Protein AF-A0A8T5JYD8-F1 (afdb_monomer_lite)

Radius of gyration: 28.3 Å; chains: 1; bounding box: 37×41×99 Å

Structure (mmCIF, N/CA/C/O backbone):
data_AF-A0A8T5JYD8-F1
#
_entry.id   AF-A0A8T5JYD8-F1
#
loop_
_atom_site.group_PDB
_atom_site.id
_atom_site.type_symbol
_atom_site.label_atom_id
_atom_site.label_alt_id
_atom_site.label_comp_id
_atom_site.label_asym_id
_atom_site.label_entity_id
_atom_site.label_seq_id
_atom_site.pdbx_PDB_ins_code
_atom_site.Cartn_x
_atom_site.Cartn_y
_atom_site.Cartn_z
_atom_site.occupancy
_atom_site.B_iso_or_equiv
_atom_site.auth_seq_id
_atom_site.auth_comp_id
_atom_site.auth_asym_id
_atom_site.auth_atom_id
_atom_site.pdbx_PDB_model_num
ATOM 1 N N . MET A 1 1 ? 17.132 28.259 79.955 1.00 51.75 1 MET A N 1
ATOM 2 C CA . MET A 1 1 ? 15.819 28.297 79.265 1.00 51.75 1 MET A CA 1
ATOM 3 C C . MET A 1 1 ? 15.809 27.261 78.141 1.00 51.75 1 MET A C 1
ATOM 5 O O . MET A 1 1 ? 16.644 27.388 77.251 1.00 51.75 1 MET A O 1
ATOM 9 N N . PRO A 1 2 ? 14.952 26.225 78.149 1.00 48.88 2 PRO A N 1
ATOM 10 C CA . PRO A 1 2 ? 14.951 25.241 77.072 1.00 48.88 2 PRO A CA 1
ATOM 11 C C . PRO A 1 2 ? 14.063 25.715 75.908 1.00 48.88 2 PRO A C 1
ATOM 13 O O . PRO A 1 2 ? 12.891 26.042 76.087 1.00 48.88 2 PRO A O 1
ATOM 16 N N . ARG A 1 3 ? 14.635 25.765 74.698 1.00 57.94 3 ARG A N 1
ATOM 17 C CA . ARG A 1 3 ? 13.924 26.097 73.451 1.00 57.94 3 ARG A CA 1
ATOM 18 C C . ARG A 1 3 ? 12.913 24.992 73.109 1.00 57.94 3 ARG A C 1
ATOM 20 O O . ARG A 1 3 ? 13.302 23.844 72.896 1.00 57.94 3 ARG A O 1
ATOM 27 N N . ARG A 1 4 ? 11.623 25.343 73.006 1.00 55.97 4 ARG A N 1
ATOM 28 C CA . ARG A 1 4 ? 10.565 24.463 72.472 1.00 55.97 4 ARG A CA 1
ATOM 29 C C . ARG A 1 4 ? 10.874 24.132 71.008 1.00 55.97 4 ARG A C 1
ATOM 31 O O . ARG A 1 4 ? 10.774 24.998 70.146 1.00 55.97 4 ARG A O 1
ATOM 38 N N . LYS A 1 5 ? 11.232 22.878 70.722 1.00 60.00 5 LYS A N 1
ATOM 39 C CA . LYS A 1 5 ? 11.348 22.373 69.346 1.00 60.00 5 LYS A CA 1
ATOM 40 C C . LYS A 1 5 ? 9.939 22.216 68.763 1.00 60.00 5 LYS A C 1
ATOM 42 O O . LYS A 1 5 ? 9.152 21.413 69.263 1.00 60.00 5 LYS A O 1
ATOM 47 N N . SER A 1 6 ? 9.605 22.998 67.739 1.00 63.12 6 SER A N 1
ATOM 48 C CA . SER A 1 6 ? 8.346 22.862 67.005 1.00 63.12 6 SER A CA 1
ATOM 49 C C . SER A 1 6 ? 8.358 21.555 66.205 1.00 63.12 6 SER A C 1
ATOM 51 O O . SER A 1 6 ? 9.290 21.265 65.457 1.00 63.12 6 SER A O 1
ATOM 53 N N . LYS A 1 7 ? 7.327 20.723 66.389 1.00 62.50 7 LYS A N 1
ATOM 54 C CA . LYS A 1 7 ? 7.149 19.493 65.610 1.00 62.50 7 LYS A CA 1
ATOM 55 C C . LYS A 1 7 ? 6.683 19.882 64.206 1.00 62.50 7 LYS A C 1
ATOM 57 O O . LYS A 1 7 ? 5.518 20.231 64.024 1.00 62.50 7 LYS A O 1
ATOM 62 N N . LEU A 1 8 ? 7.585 19.843 63.227 1.00 65.94 8 LEU A N 1
ATOM 63 C CA . LEU A 1 8 ? 7.228 19.960 61.814 1.00 65.94 8 LEU A CA 1
ATOM 64 C C . LEU A 1 8 ? 6.329 18.773 61.439 1.00 65.94 8 LEU A C 1
ATOM 66 O O . LEU A 1 8 ? 6.745 17.620 61.527 1.00 65.94 8 LEU A O 1
ATOM 70 N N . LYS A 1 9 ? 5.079 19.054 61.058 1.00 61.88 9 LYS A N 1
ATOM 71 C CA . LYS A 1 9 ? 4.162 18.055 60.501 1.00 61.88 9 LYS A CA 1
ATOM 72 C C . LYS A 1 9 ? 4.394 17.989 58.996 1.00 61.88 9 LYS A C 1
ATOM 74 O O . LYS A 1 9 ? 4.091 18.940 58.281 1.00 61.88 9 LYS A O 1
ATOM 79 N N . THR A 1 10 ? 4.930 16.878 58.513 1.00 65.62 10 THR A N 1
ATOM 80 C CA . THR A 1 10 ? 5.033 16.594 57.081 1.00 65.62 10 THR A CA 1
ATOM 81 C C . THR A 1 10 ? 3.656 16.213 56.539 1.00 65.62 10 THR A C 1
ATOM 83 O O . THR A 1 10 ? 3.095 15.176 56.886 1.00 65.62 10 THR A O 1
ATOM 86 N N . VAL A 1 11 ? 3.089 17.067 55.686 1.00 66.19 11 VAL A N 1
ATOM 87 C CA . VAL A 1 11 ? 1.851 16.773 54.954 1.00 66.19 11 VAL A CA 1
ATOM 88 C C . VAL A 1 11 ? 2.222 15.965 53.713 1.00 66.19 11 VAL A C 1
ATOM 90 O O . VAL A 1 11 ? 2.839 16.481 52.783 1.00 66.19 11 VAL A O 1
ATOM 93 N N . GLN A 1 12 ? 1.868 14.680 53.693 1.00 66.19 12 GLN A N 1
ATOM 94 C CA . GLN A 1 12 ? 2.026 13.842 52.505 1.00 66.19 12 GLN A CA 1
ATOM 95 C C . GLN A 1 12 ? 0.931 14.189 51.489 1.00 66.19 12 GLN A C 1
ATOM 97 O O . GLN A 1 12 ? -0.187 13.679 51.557 1.00 66.19 12 GLN A O 1
ATOM 102 N N . ILE A 1 13 ? 1.245 15.068 50.537 1.00 66.69 13 ILE A N 1
ATOM 103 C CA . ILE A 1 13 ? 0.357 15.365 49.409 1.00 66.69 13 ILE A CA 1
ATOM 104 C C . ILE A 1 13 ? 0.387 14.154 48.467 1.00 66.69 13 ILE A C 1
ATOM 106 O O . ILE A 1 13 ? 1.322 13.978 47.683 1.00 66.69 13 ILE A O 1
ATOM 110 N N . LYS A 1 14 ? -0.632 13.291 48.543 1.00 65.62 14 LYS A N 1
ATOM 111 C CA . LYS A 1 14 ? -0.828 12.210 47.569 1.00 65.62 14 LYS A CA 1
ATOM 112 C C . LYS A 1 14 ? -1.158 12.834 46.211 1.00 65.62 14 LYS A C 1
ATOM 114 O O . LYS A 1 14 ? -2.283 13.268 45.985 1.00 65.62 14 LYS A O 1
ATOM 119 N N . LYS A 1 15 ? -0.182 12.881 45.299 1.00 62.81 15 LYS A N 1
ATOM 120 C CA . LYS A 1 15 ? -0.420 13.233 43.892 1.00 62.81 15 LYS A CA 1
ATOM 121 C C . LYS A 1 15 ? -1.375 12.201 43.285 1.00 62.81 15 LYS A C 1
ATOM 123 O O . LYS A 1 15 ? -0.993 11.051 43.071 1.00 62.81 15 LYS A O 1
ATOM 128 N N . ILE A 1 16 ? -2.615 12.607 43.021 1.00 63.84 16 ILE A N 1
ATOM 129 C CA . ILE A 1 16 ? -3.598 11.793 42.302 1.00 63.84 16 ILE A CA 1
ATOM 130 C C . ILE A 1 16 ? -3.128 11.727 40.848 1.00 63.84 16 ILE A C 1
ATOM 132 O O . ILE A 1 16 ? -3.330 12.654 40.069 1.00 63.84 16 ILE A O 1
ATOM 136 N N . THR A 1 17 ? -2.438 10.650 40.483 1.00 65.56 17 THR A N 1
ATOM 137 C CA . THR A 1 17 ? -2.136 10.375 39.078 1.00 65.56 17 THR A CA 1
ATOM 138 C C . THR A 1 17 ? -3.407 9.824 38.444 1.00 65.56 17 THR A C 1
ATOM 140 O O . THR A 1 17 ? -3.766 8.665 38.649 1.00 65.56 17 THR A O 1
ATOM 143 N N . ALA A 1 18 ? -4.130 10.669 37.708 1.00 64.50 18 ALA A N 1
ATOM 144 C CA . ALA A 1 18 ? -5.245 10.236 36.876 1.00 64.50 18 ALA A CA 1
ATOM 145 C C . ALA A 1 18 ? -4.681 9.380 35.735 1.00 64.50 18 ALA A C 1
ATOM 147 O O . ALA A 1 18 ? -4.318 9.873 34.670 1.00 64.50 18 ALA A O 1
ATOM 148 N N . ARG A 1 19 ? -4.521 8.079 35.985 1.00 61.66 19 ARG A N 1
ATOM 149 C CA . ARG A 1 19 ? -4.179 7.128 34.930 1.00 61.66 19 ARG A CA 1
ATOM 150 C C . ARG A 1 19 ? -5.394 7.017 34.019 1.00 61.66 19 ARG A C 1
ATOM 152 O O . ARG A 1 19 ? -6.497 6.762 34.503 1.00 61.66 19 ARG A O 1
ATOM 159 N N . HIS A 1 20 ? -5.203 7.193 32.716 1.00 67.12 20 HIS A N 1
ATOM 160 C CA . HIS A 1 20 ? -6.245 6.896 31.739 1.00 67.12 20 HIS A CA 1
ATOM 161 C C . HIS A 1 20 ? -6.547 5.394 31.780 1.00 67.12 20 HIS A C 1
ATOM 163 O O . HIS A 1 20 ? -5.840 4.583 31.188 1.00 67.12 20 HIS A O 1
ATOM 169 N N . ILE A 1 21 ? -7.584 5.019 32.528 1.00 67.75 21 ILE A N 1
ATOM 170 C CA . ILE A 1 21 ? -8.086 3.649 32.607 1.00 67.75 21 ILE A CA 1
ATOM 171 C C . ILE A 1 21 ? -9.235 3.529 31.617 1.00 67.75 21 ILE A C 1
ATOM 173 O O . ILE A 1 21 ? -10.320 4.080 31.818 1.00 67.75 21 ILE A O 1
ATOM 177 N N . VAL A 1 22 ? -9.000 2.789 30.538 1.00 69.62 22 VAL A N 1
ATOM 178 C CA . VAL A 1 22 ? -10.071 2.384 29.631 1.00 69.62 22 VAL A CA 1
ATOM 179 C C . VAL A 1 22 ? -10.808 1.219 30.283 1.00 69.62 22 VAL A C 1
ATOM 181 O O . VAL A 1 22 ? -10.257 0.134 30.449 1.00 69.62 22 VAL A O 1
ATOM 184 N N . LYS A 1 23 ? -12.064 1.442 30.675 1.00 76.00 23 LYS A N 1
ATOM 185 C CA . LYS A 1 23 ? -12.933 0.365 31.161 1.00 76.00 23 LYS A CA 1
ATOM 186 C C . LYS A 1 23 ? -13.348 -0.512 29.980 1.00 76.00 23 LYS A C 1
ATOM 188 O O . LYS A 1 23 ? -13.951 -0.021 29.024 1.00 76.00 23 LYS A O 1
ATOM 193 N N . ILE A 1 24 ? -13.038 -1.802 30.060 1.00 77.56 24 ILE A N 1
ATOM 194 C CA . ILE A 1 24 ? -13.420 -2.799 29.057 1.00 77.56 24 ILE A CA 1
ATOM 195 C C . ILE A 1 24 ? -14.897 -3.131 29.284 1.00 77.56 24 ILE A C 1
ATOM 197 O O . ILE A 1 24 ? -15.248 -3.862 30.206 1.00 77.56 24 ILE A O 1
ATOM 201 N N . THR A 1 25 ? -15.777 -2.543 28.477 1.00 89.50 25 THR A N 1
ATOM 202 C CA . THR A 1 25 ? -17.212 -2.856 28.471 1.00 89.50 25 THR A CA 1
ATOM 203 C C . THR A 1 25 ? -17.558 -3.686 27.242 1.00 89.50 25 THR A C 1
ATOM 205 O O . THR A 1 25 ? -16.920 -3.539 26.199 1.00 89.50 25 THR A O 1
ATOM 208 N N . LYS A 1 26 ? -18.609 -4.514 27.331 1.00 85.75 26 LYS A N 1
ATOM 209 C CA . LYS A 1 26 ? -19.085 -5.318 26.189 1.00 85.75 26 LYS A CA 1
ATOM 210 C C . LYS A 1 26 ? -19.357 -4.451 24.951 1.00 85.75 26 LYS A C 1
ATOM 212 O O . LYS A 1 26 ? -18.863 -4.754 23.869 1.00 85.75 26 LYS A O 1
ATOM 217 N N . SER A 1 27 ? -20.013 -3.306 25.145 1.00 85.06 27 SER A N 1
ATOM 218 C CA . SER A 1 27 ? -20.297 -2.337 24.080 1.00 85.06 27 SER A CA 1
ATOM 219 C C . SER A 1 27 ? -19.035 -1.797 23.401 1.00 85.06 27 SER A C 1
ATOM 221 O O . SER A 1 27 ? -18.967 -1.745 22.177 1.00 85.06 27 SER A O 1
ATOM 223 N N . ARG A 1 28 ? -17.994 -1.449 24.171 1.00 81.62 28 ARG A N 1
ATOM 224 C CA . ARG A 1 28 ? -16.720 -0.975 23.607 1.00 81.62 28 ARG A CA 1
ATOM 225 C C . ARG A 1 28 ? -16.006 -2.076 22.838 1.00 81.62 28 ARG A C 1
ATOM 227 O O . ARG A 1 28 ? -15.454 -1.803 21.779 1.00 81.62 28 ARG A O 1
ATOM 234 N N . THR A 1 29 ? -16.038 -3.311 23.338 1.00 85.69 29 THR A N 1
ATOM 235 C CA . THR A 1 29 ? -15.425 -4.439 22.626 1.00 85.69 29 THR A CA 1
ATOM 236 C C . THR A 1 29 ? -16.151 -4.764 21.326 1.00 85.69 29 THR A C 1
ATOM 238 O O . THR A 1 29 ? -15.501 -5.135 20.358 1.00 85.69 29 THR A O 1
ATOM 241 N N . GLU A 1 30 ? -17.473 -4.598 21.265 1.00 88.25 30 GLU A N 1
ATOM 242 C CA . GLU A 1 30 ? -18.245 -4.796 20.034 1.00 88.25 30 GLU A CA 1
ATOM 243 C C . GLU A 1 30 ? -17.978 -3.709 18.997 1.00 88.25 30 GLU A C 1
ATOM 245 O O . GLU A 1 30 ? -17.791 -4.034 17.827 1.00 88.25 30 GLU A O 1
ATOM 250 N N . ILE A 1 31 ? -17.909 -2.441 19.412 1.00 84.56 31 ILE A N 1
ATOM 251 C CA . ILE A 1 31 ? -17.526 -1.331 18.525 1.00 84.56 31 ILE A CA 1
ATOM 252 C C . ILE A 1 31 ? -16.128 -1.586 17.960 1.00 84.56 31 ILE A C 1
ATOM 254 O O . ILE A 1 31 ? -15.940 -1.570 16.748 1.00 84.56 31 ILE A O 1
ATOM 258 N N . PHE A 1 32 ? -15.176 -1.929 18.827 1.00 78.62 32 PHE A N 1
ATOM 259 C CA . PHE A 1 32 ? -13.805 -2.205 18.416 1.00 78.62 32 PHE A CA 1
ATOM 260 C C . PHE A 1 32 ? -13.701 -3.426 17.492 1.00 78.62 32 PHE A C 1
ATOM 262 O O . PHE A 1 32 ? -12.957 -3.405 16.519 1.00 78.62 32 PHE A O 1
ATOM 269 N N . LYS A 1 33 ? -14.484 -4.485 17.735 1.00 80.88 33 LYS A N 1
ATOM 270 C CA . LYS A 1 33 ? -14.569 -5.633 16.818 1.00 80.88 33 LYS A CA 1
ATOM 271 C C . LYS A 1 33 ? -15.121 -5.230 15.451 1.00 80.88 33 LYS A C 1
ATOM 273 O O . LYS A 1 33 ? -14.582 -5.683 14.450 1.00 80.88 33 LYS A O 1
ATOM 278 N N . LYS A 1 34 ? -16.159 -4.389 15.396 1.00 79.94 34 LYS A N 1
ATOM 279 C CA . LYS A 1 34 ? -16.716 -3.877 14.129 1.00 79.94 34 LYS A CA 1
ATOM 280 C C . LYS A 1 34 ? -15.688 -3.043 13.365 1.00 79.94 34 LYS A C 1
ATOM 282 O O . LYS A 1 34 ? -15.531 -3.243 12.166 1.00 79.94 34 LYS A O 1
ATOM 287 N N . GLU A 1 35 ? -14.955 -2.180 14.066 1.00 70.88 35 GLU A N 1
ATOM 288 C CA . GLU A 1 35 ? -13.838 -1.423 13.493 1.00 70.88 35 GLU A CA 1
ATOM 289 C C . GLU A 1 35 ? -12.747 -2.361 12.970 1.00 70.88 35 GLU A C 1
ATOM 291 O O . GLU A 1 35 ? -12.315 -2.206 11.839 1.00 70.88 35 GLU A O 1
ATOM 296 N N . ILE A 1 36 ? -12.337 -3.378 13.733 1.00 69.75 36 ILE A N 1
ATOM 297 C CA . ILE A 1 36 ? -11.334 -4.356 13.286 1.00 69.75 36 ILE A CA 1
ATOM 298 C C . ILE A 1 36 ? -11.798 -5.104 12.034 1.00 69.75 36 ILE A C 1
ATOM 300 O O . ILE A 1 36 ? -11.014 -5.244 11.100 1.00 69.75 36 ILE A O 1
ATOM 304 N N . VAL A 1 37 ? -13.050 -5.570 12.000 1.00 66.69 37 VAL A N 1
ATOM 305 C CA . VAL A 1 37 ? -13.618 -6.306 10.858 1.00 66.69 37 VAL A CA 1
ATOM 306 C C . VAL A 1 37 ? -13.612 -5.457 9.588 1.00 66.69 37 VAL A C 1
ATOM 308 O O . VAL A 1 37 ? -13.341 -5.991 8.520 1.00 66.69 37 VAL A O 1
ATOM 311 N N . GLN A 1 38 ? -13.807 -4.138 9.691 1.00 56.19 38 GLN A N 1
ATOM 312 C CA . GLN A 1 38 ? -13.670 -3.222 8.552 1.00 56.19 38 GLN A CA 1
ATOM 313 C C . GLN A 1 38 ? -12.273 -3.276 7.903 1.00 56.19 38 GLN A C 1
ATOM 315 O O . GLN A 1 38 ? -12.131 -2.961 6.724 1.00 56.19 38 GLN A O 1
ATOM 320 N N . TYR A 1 39 ? -11.245 -3.680 8.652 1.00 52.97 39 TYR A N 1
ATOM 321 C CA . TYR A 1 39 ? -9.867 -3.803 8.173 1.00 52.97 39 TYR A CA 1
ATOM 322 C C . TYR A 1 39 ? -9.431 -5.254 7.930 1.00 52.97 39 TYR A C 1
ATOM 324 O O . TYR A 1 39 ? -8.294 -5.487 7.515 1.00 52.97 39 TYR A O 1
ATOM 332 N N . LEU A 1 40 ? -10.300 -6.226 8.212 1.00 50.44 40 LEU A N 1
ATOM 333 C CA . LEU A 1 40 ? -9.996 -7.650 8.157 1.00 50.44 40 LEU A CA 1
ATOM 334 C C . LEU A 1 40 ? -10.590 -8.224 6.872 1.00 50.44 40 LEU A C 1
ATOM 336 O O . LEU A 1 40 ? -11.723 -8.691 6.845 1.00 50.44 40 LEU A O 1
ATOM 340 N N . ASP A 1 41 ? -9.812 -8.151 5.797 1.00 50.97 41 ASP A N 1
ATOM 341 C CA . ASP A 1 41 ? -10.190 -8.734 4.514 1.00 50.97 41 ASP A CA 1
ATOM 342 C C . ASP A 1 41 ? -9.555 -10.120 4.342 1.00 50.97 41 ASP A C 1
ATOM 344 O O . ASP A 1 41 ? -8.435 -10.364 4.807 1.00 50.97 41 ASP A O 1
ATOM 348 N N . SER A 1 42 ? -10.251 -11.036 3.664 1.00 50.66 42 SER A N 1
ATOM 349 C CA . SER A 1 42 ? -9.876 -12.465 3.590 1.00 50.66 42 SER A CA 1
ATOM 350 C C . SER A 1 42 ? -8.521 -12.706 2.904 1.00 50.66 42 SER A C 1
ATOM 352 O O . SER A 1 42 ? -7.924 -13.768 3.063 1.00 50.66 42 SER A O 1
ATOM 354 N N . ASN A 1 43 ? -8.032 -11.706 2.164 1.00 49.88 43 ASN A N 1
ATOM 355 C CA . ASN A 1 43 ? -6.806 -11.749 1.367 1.00 49.88 43 ASN A CA 1
ATOM 356 C C . ASN A 1 43 ? -5.629 -10.949 1.971 1.00 49.88 43 ASN A C 1
ATOM 358 O O . ASN A 1 43 ? -4.517 -11.044 1.452 1.00 49.88 43 ASN A O 1
ATOM 362 N N . GLY A 1 44 ? -5.847 -10.210 3.071 1.00 51.31 44 GLY A N 1
ATOM 363 C CA . GLY A 1 44 ? -4.847 -9.373 3.753 1.00 51.31 44 GLY A CA 1
ATOM 364 C C . GLY A 1 44 ? -4.288 -8.199 2.925 1.00 51.31 44 GLY A C 1
ATOM 365 O O . GLY A 1 44 ? -4.252 -8.207 1.703 1.00 51.31 44 GLY A O 1
ATOM 366 N N . PHE A 1 45 ? -3.734 -7.152 3.529 1.00 58.69 45 PHE A N 1
ATOM 367 C CA . PHE A 1 45 ? -4.455 -6.128 4.285 1.00 58.69 45 PHE A CA 1
ATOM 368 C C . PHE A 1 45 ? -4.259 -4.804 3.528 1.00 58.69 45 PHE A C 1
ATOM 370 O O . PHE A 1 45 ? -3.113 -4.435 3.264 1.00 58.69 45 PHE A O 1
ATOM 377 N N . LEU A 1 46 ? -5.333 -4.075 3.219 1.00 56.31 46 LEU A N 1
ATOM 378 C CA . LEU A 1 46 ? -5.268 -2.702 2.711 1.00 56.31 46 LEU A CA 1
ATOM 379 C C . LEU A 1 46 ? -6.188 -1.839 3.584 1.00 56.31 46 LEU A C 1
ATOM 381 O O . LEU A 1 46 ? -7.406 -1.931 3.473 1.00 56.31 46 LEU A O 1
ATOM 385 N N . SER A 1 47 ? -5.633 -1.025 4.483 1.00 55.91 47 SER A N 1
ATOM 386 C CA . SER A 1 47 ? -6.424 -0.074 5.272 1.00 55.91 47 SER A CA 1
ATOM 387 C C . SER A 1 47 ? -6.326 1.328 4.671 1.00 55.91 47 SER A C 1
ATOM 389 O O . SER A 1 47 ? -5.243 1.838 4.396 1.00 55.91 47 SER A O 1
ATOM 391 N N . TRP A 1 48 ? -7.472 1.962 4.421 1.00 53.31 48 TRP A N 1
ATOM 392 C CA . TRP A 1 48 ? -7.537 3.347 3.951 1.00 53.31 48 TRP A CA 1
ATOM 393 C C . TRP A 1 48 ? -7.538 4.304 5.146 1.00 53.31 48 TRP A C 1
ATOM 395 O O . TRP A 1 48 ? -8.474 4.313 5.947 1.00 53.31 48 TRP A O 1
ATOM 405 N N . SER A 1 49 ? -6.508 5.142 5.264 1.00 51.72 49 SER A N 1
ATOM 406 C CA . SER A 1 49 ? -6.482 6.250 6.219 1.00 51.72 49 SER A CA 1
ATOM 407 C C . SER A 1 49 ? -7.113 7.480 5.578 1.00 51.72 49 SER A C 1
ATOM 409 O O . SER A 1 49 ? -6.470 8.187 4.803 1.00 51.72 49 SER A O 1
ATOM 411 N N . SER A 1 50 ? -8.364 7.784 5.933 1.00 47.12 50 SER A N 1
ATOM 412 C CA . SER A 1 50 ? -9.048 8.996 5.450 1.00 47.12 50 SER A CA 1
ATOM 413 C C . SER A 1 50 ? -8.370 10.292 5.913 1.00 47.12 50 SER A C 1
ATOM 415 O O . SER A 1 50 ? -8.535 11.330 5.276 1.00 47.12 50 SER A O 1
ATOM 417 N N . LYS A 1 51 ? -7.608 10.240 7.013 1.00 55.00 51 LYS A N 1
ATOM 418 C CA . LYS A 1 51 ? -6.863 11.384 7.553 1.00 55.00 51 LYS A CA 1
ATOM 419 C C . LYS A 1 51 ? -5.647 11.724 6.693 1.00 55.00 51 LYS A C 1
ATOM 421 O O . LYS A 1 51 ? -5.361 12.894 6.473 1.00 55.00 51 LYS A O 1
ATOM 426 N N . GLU A 1 52 ? -4.948 10.703 6.206 1.00 52.62 52 GLU A N 1
ATOM 427 C CA . GLU A 1 52 ? -3.731 10.871 5.404 1.00 52.62 52 GLU A CA 1
ATOM 428 C C . GLU A 1 52 ? -3.981 10.724 3.901 1.00 52.62 52 GLU A C 1
ATOM 430 O O . GLU A 1 52 ? -3.086 11.012 3.111 1.00 52.62 52 GLU A O 1
ATOM 435 N N . LYS A 1 53 ? -5.193 10.299 3.513 1.00 57.12 53 LYS A N 1
ATOM 436 C CA . LYS A 1 53 ? -5.584 9.919 2.147 1.00 57.12 53 LYS A CA 1
ATOM 437 C C . LYS A 1 53 ? -4.626 8.883 1.545 1.00 57.12 53 LYS A C 1
ATOM 439 O O . LYS A 1 53 ? -4.193 9.014 0.403 1.00 57.12 53 LYS A O 1
ATOM 444 N N . LYS A 1 54 ? -4.263 7.871 2.341 1.00 51.31 54 LYS A N 1
ATOM 445 C CA . LYS A 1 54 ? -3.275 6.840 1.984 1.00 51.31 54 LYS A CA 1
ATOM 446 C C . LYS A 1 54 ? -3.789 5.439 2.277 1.00 51.31 54 LYS A C 1
ATOM 448 O O . LYS A 1 54 ? -4.539 5.231 3.229 1.00 51.31 54 LYS A O 1
ATOM 453 N N . TYR A 1 55 ? -3.317 4.485 1.485 1.00 62.09 55 TYR A N 1
ATOM 454 C CA . TYR A 1 55 ? -3.492 3.057 1.723 1.00 62.09 55 TYR A CA 1
ATOM 455 C C . TYR A 1 55 ? -2.301 2.521 2.528 1.00 62.09 55 TYR A C 1
ATOM 457 O O . TYR A 1 55 ? -1.150 2.779 2.184 1.00 62.09 55 TYR A O 1
ATOM 465 N N . LEU A 1 56 ? -2.576 1.792 3.605 1.00 59.22 56 LEU A N 1
ATOM 466 C CA . LEU A 1 56 ? -1.602 1.170 4.497 1.00 59.22 56 LEU A CA 1
ATOM 467 C C . LEU A 1 56 ? -1.693 -0.350 4.347 1.00 59.22 56 LEU A C 1
ATOM 469 O O . LEU A 1 56 ? -2.778 -0.927 4.420 1.00 59.22 56 LEU A O 1
ATOM 473 N N . ILE A 1 57 ? -0.549 -1.005 4.155 1.00 61.88 57 ILE A N 1
ATOM 474 C CA . ILE A 1 57 ? -0.468 -2.467 4.090 1.00 61.88 57 ILE A CA 1
ATOM 475 C C . ILE A 1 57 ? -0.135 -2.978 5.493 1.00 61.88 57 ILE A C 1
ATOM 477 O O . ILE A 1 57 ? 0.989 -2.815 5.965 1.00 61.88 57 ILE A O 1
ATOM 481 N N . LEU A 1 58 ? -1.110 -3.577 6.176 1.00 61.19 58 LEU A N 1
ATOM 482 C CA . LEU A 1 58 ? -0.949 -4.098 7.538 1.00 61.19 58 LEU A CA 1
ATOM 483 C C . LEU A 1 58 ? -0.708 -5.615 7.524 1.00 61.19 58 LEU A C 1
ATOM 485 O O . LEU A 1 58 ? -1.590 -6.375 7.883 1.00 61.19 58 LEU A O 1
ATOM 489 N N . GLY A 1 59 ? 0.470 -6.100 7.121 1.00 49.22 59 GLY A N 1
ATOM 490 C CA . GLY A 1 59 ? 0.752 -7.539 7.235 1.00 49.22 59 GLY A CA 1
ATOM 491 C C . GLY A 1 59 ? 2.063 -7.998 6.607 1.00 49.22 59 GLY A C 1
ATOM 492 O O . GLY A 1 59 ? 2.413 -7.604 5.501 1.00 49.22 59 GLY A O 1
ATOM 493 N N . THR A 1 60 ? 2.782 -8.854 7.330 1.00 45.88 60 THR A N 1
ATOM 494 C CA . THR A 1 60 ? 4.198 -9.249 7.179 1.00 45.88 60 THR A CA 1
ATOM 495 C C . THR A 1 60 ? 4.571 -10.070 5.939 1.00 45.88 60 THR A C 1
ATOM 497 O O . THR A 1 60 ? 5.708 -10.518 5.834 1.00 45.88 60 THR A O 1
ATOM 500 N N . ASN A 1 61 ? 3.682 -10.219 4.961 1.00 47.28 61 ASN A N 1
ATOM 501 C CA . ASN A 1 61 ? 4.013 -10.789 3.661 1.00 47.28 61 ASN A CA 1
ATOM 502 C C . ASN A 1 61 ? 3.403 -9.901 2.585 1.00 47.28 61 ASN A C 1
ATOM 504 O O . ASN A 1 61 ? 2.191 -9.908 2.391 1.00 47.28 61 ASN A O 1
ATOM 508 N N . SER A 1 62 ? 4.241 -9.125 1.893 1.00 50.53 62 SER A N 1
ATOM 509 C CA . SER A 1 62 ? 3.808 -8.387 0.706 1.00 50.53 62 SER A CA 1
ATOM 510 C C . SER A 1 62 ? 3.114 -9.375 -0.240 1.00 50.53 62 SER A C 1
ATOM 512 O O . SER A 1 62 ? 3.724 -10.401 -0.569 1.00 50.53 62 SER A O 1
ATOM 514 N N . PRO A 1 63 ? 1.853 -9.137 -0.634 1.00 52.44 63 PRO A N 1
ATOM 515 C CA . PRO A 1 63 ? 1.120 -10.100 -1.437 1.00 52.44 63 PRO A CA 1
ATOM 516 C C . PRO A 1 63 ? 1.867 -10.321 -2.755 1.00 52.44 63 PRO A C 1
ATOM 518 O O . PRO A 1 63 ? 2.293 -9.379 -3.421 1.00 52.44 63 PRO A O 1
ATOM 521 N N . LYS A 1 64 ? 2.090 -11.597 -3.098 1.00 53.47 64 LYS A N 1
ATOM 522 C CA . LYS A 1 64 ? 2.739 -11.993 -4.362 1.00 53.47 64 LYS A CA 1
ATOM 523 C C . LYS A 1 64 ? 1.855 -11.689 -5.580 1.00 53.47 64 LYS A C 1
ATOM 525 O O . LYS A 1 64 ? 2.362 -11.648 -6.695 1.00 53.47 64 LYS A O 1
ATOM 530 N N . LYS A 1 65 ? 0.550 -11.519 -5.350 1.00 59.25 65 LYS A N 1
ATOM 531 C CA . LYS A 1 65 ? -0.481 -11.125 -6.319 1.00 59.25 65 LYS A CA 1
ATOM 532 C C . LYS A 1 65 ? -0.881 -9.668 -6.062 1.00 59.25 65 LYS A C 1
ATOM 534 O O . LYS A 1 65 ? -0.585 -9.148 -4.985 1.00 59.25 65 LYS A O 1
ATOM 539 N N . GLY A 1 66 ? -1.496 -8.999 -7.031 1.00 64.25 66 GLY A N 1
ATOM 540 C CA . GLY A 1 66 ? -1.912 -7.617 -6.848 1.00 64.25 66 GLY A CA 1
ATOM 541 C C . GLY A 1 66 ? -3.014 -7.471 -5.800 1.00 64.25 66 GLY A C 1
ATOM 542 O O . GLY A 1 66 ? -3.821 -8.369 -5.581 1.00 64.25 66 GLY A O 1
ATOM 543 N N . LEU A 1 67 ? -2.988 -6.337 -5.101 1.00 70.81 67 LEU A N 1
ATOM 544 C CA . LEU A 1 67 ? -3.894 -5.989 -4.008 1.00 70.81 67 LEU A CA 1
ATOM 545 C C . LEU A 1 67 ? -5.308 -5.719 -4.530 1.00 70.81 67 LEU A C 1
ATOM 547 O O . LEU A 1 67 ? -6.284 -6.232 -3.999 1.00 70.81 67 LEU A O 1
ATOM 551 N N . VAL A 1 68 ? -5.406 -4.863 -5.547 1.00 74.69 68 VAL A N 1
ATOM 552 C CA . VAL A 1 68 ? -6.658 -4.348 -6.118 1.00 74.69 68 VAL A CA 1
ATOM 553 C C . VAL A 1 68 ? -6.407 -4.026 -7.587 1.00 74.69 68 VAL A C 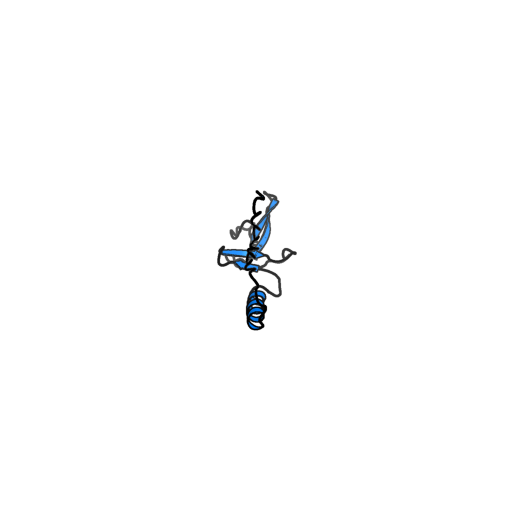1
ATOM 555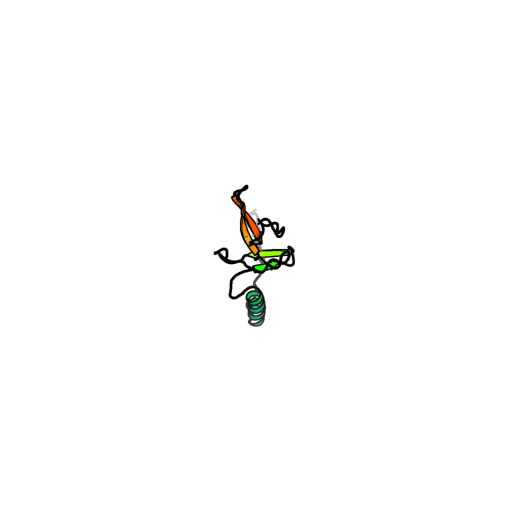 O O . VAL A 1 68 ? -5.287 -3.659 -7.940 1.00 74.69 68 VAL A O 1
ATOM 558 N N . GLN A 1 69 ? -7.424 -4.101 -8.445 1.00 80.62 69 GLN A N 1
ATOM 559 C CA . GLN A 1 69 ? -7.315 -3.582 -9.810 1.00 80.62 69 GLN A CA 1
ATOM 560 C C . GLN A 1 69 ? -6.884 -2.109 -9.814 1.00 80.62 69 GLN A C 1
ATOM 562 O O . GLN A 1 69 ? -7.315 -1.297 -8.994 1.00 80.62 69 GLN A O 1
ATOM 567 N N . CYS A 1 70 ? -6.002 -1.759 -10.743 1.00 82.62 70 CYS A N 1
ATOM 568 C CA . CYS A 1 70 ? -5.489 -0.412 -10.873 1.00 82.62 70 CYS A CA 1
ATOM 569 C C . CYS A 1 70 ? -6.626 0.546 -11.262 1.00 82.62 70 CYS A C 1
ATOM 571 O O . CYS A 1 70 ? -7.269 0.331 -12.290 1.00 82.62 70 CYS A O 1
ATOM 573 N N . PRO A 1 71 ? -6.854 1.634 -10.507 1.00 82.94 71 PRO A N 1
ATOM 574 C CA . PRO A 1 71 ? -7.931 2.572 -10.811 1.00 82.94 71 PRO A CA 1
ATOM 575 C C . PRO A 1 71 ? -7.683 3.383 -12.092 1.00 82.94 71 PRO A C 1
ATOM 577 O O . PRO A 1 71 ? -8.642 3.839 -12.707 1.00 82.94 71 PRO A O 1
ATOM 580 N N . GLU A 1 72 ? -6.422 3.555 -12.508 1.00 84.06 72 GLU A N 1
ATOM 581 C CA . GLU A 1 72 ? -6.077 4.314 -13.716 1.00 84.06 72 GLU A CA 1
ATOM 582 C C . GLU A 1 72 ? -6.263 3.490 -14.990 1.00 84.06 72 GLU A C 1
ATOM 584 O O . GLU A 1 72 ? -6.976 3.914 -15.895 1.00 84.06 72 GLU A O 1
ATOM 589 N N . CYS A 1 73 ? -5.631 2.314 -15.076 1.00 82.81 73 CYS A N 1
ATOM 590 C CA . CYS A 1 73 ? -5.671 1.516 -16.301 1.00 82.81 73 CYS A CA 1
ATOM 591 C C . CYS A 1 73 ? -6.766 0.448 -16.307 1.00 82.81 73 CYS A C 1
ATOM 593 O O . CYS A 1 73 ? -7.090 -0.037 -17.382 1.00 82.81 73 CYS A O 1
ATOM 595 N N . LYS A 1 74 ? -7.316 0.049 -15.149 1.00 82.25 74 LYS A N 1
ATOM 596 C CA . LYS A 1 74 ? -8.304 -1.043 -14.967 1.00 82.25 74 LYS A CA 1
ATOM 597 C C . LYS A 1 74 ? -7.906 -2.423 -15.521 1.00 82.25 74 LYS A C 1
ATOM 599 O O . LYS A 1 74 ? -8.645 -3.380 -15.341 1.00 82.25 74 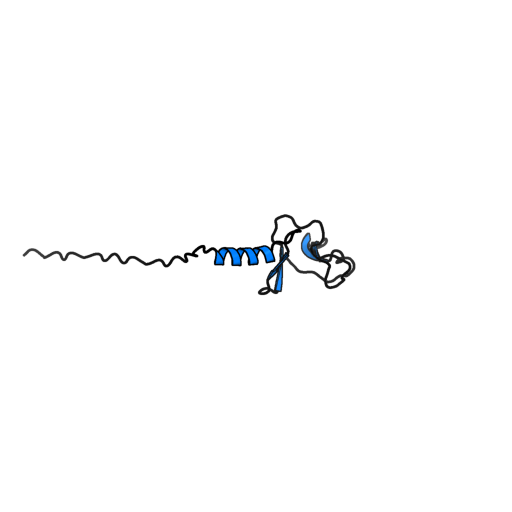LYS A O 1
ATOM 604 N N . VAL A 1 75 ? -6.746 -2.531 -16.168 1.00 85.50 75 VAL A N 1
ATOM 605 C CA . VAL A 1 75 ? -6.192 -3.768 -16.734 1.00 85.50 75 VAL A CA 1
ATOM 606 C C . VAL A 1 75 ? -5.239 -4.441 -15.746 1.00 85.50 75 VAL A C 1
ATOM 608 O O . VAL A 1 75 ? -5.265 -5.655 -15.591 1.00 85.50 75 VAL A O 1
ATOM 611 N N . GLY A 1 76 ? -4.384 -3.654 -15.085 1.00 84.38 76 GLY A N 1
ATOM 612 C CA . GLY A 1 76 ? -3.393 -4.155 -14.132 1.00 84.38 76 GLY A CA 1
ATOM 613 C C . GLY A 1 76 ? -3.887 -4.154 -12.688 1.00 84.38 76 GLY A C 1
ATOM 614 O O . GLY A 1 76 ? -5.000 -3.723 -12.395 1.00 84.38 76 GLY A O 1
ATOM 615 N N . GLU A 1 77 ? -3.027 -4.573 -11.766 1.00 85.19 77 GLU A N 1
ATOM 616 C CA . GLU A 1 77 ? -3.308 -4.605 -10.327 1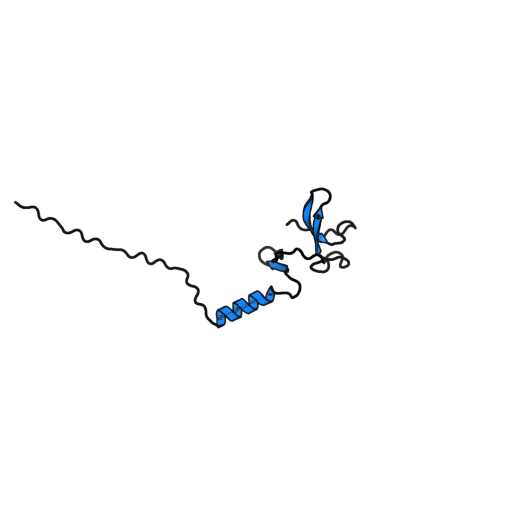.00 85.19 77 GLU A CA 1
ATOM 617 C C . GLU A 1 77 ? -2.260 -3.787 -9.556 1.00 85.19 77 GLU A C 1
ATOM 619 O O . GLU A 1 77 ? -1.089 -3.748 -9.929 1.00 85.19 77 GLU A O 1
ATOM 624 N N . LEU A 1 78 ? -2.656 -3.117 -8.475 1.00 85.19 78 LEU A N 1
ATOM 625 C CA . LEU A 1 78 ? -1.757 -2.403 -7.570 1.00 85.19 78 LEU A CA 1
ATOM 626 C C . LEU A 1 78 ? -0.939 -3.395 -6.746 1.00 85.19 78 LEU A C 1
ATOM 628 O O . LEU A 1 78 ? -1.491 -4.216 -6.023 1.00 85.19 78 LEU A O 1
ATOM 632 N N . MET A 1 79 ? 0.381 -3.291 -6.801 1.00 82.38 79 MET A N 1
ATOM 633 C CA . MET A 1 79 ? 1.298 -4.149 -6.059 1.00 82.38 79 MET A CA 1
ATOM 634 C C . MET A 1 79 ? 2.548 -3.383 -5.619 1.00 82.38 79 MET A C 1
ATOM 636 O O . MET A 1 79 ? 2.786 -2.246 -6.021 1.00 82.38 79 MET A O 1
ATOM 640 N N . VAL A 1 80 ? 3.372 -3.997 -4.771 1.00 83.44 80 VAL A N 1
ATOM 641 C CA . VAL A 1 80 ? 4.674 -3.422 -4.410 1.00 83.44 80 VAL A CA 1
ATOM 642 C C . VAL A 1 80 ? 5.692 -3.791 -5.484 1.00 83.44 80 VAL A C 1
ATOM 644 O O . VAL A 1 80 ? 6.033 -4.961 -5.655 1.00 83.44 80 VAL A O 1
ATOM 647 N N . ILE A 1 81 ? 6.207 -2.786 -6.186 1.00 82.44 8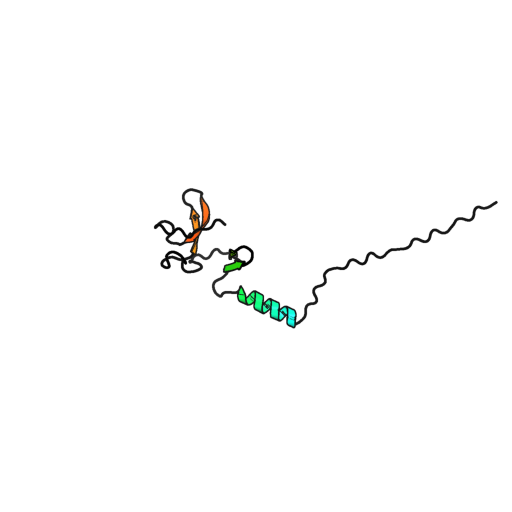1 ILE A N 1
ATOM 648 C CA . ILE A 1 81 ? 7.184 -2.935 -7.265 1.00 82.44 81 ILE A CA 1
ATOM 649 C C . ILE A 1 81 ? 8.554 -2.506 -6.757 1.00 82.44 81 ILE A C 1
ATOM 651 O O . ILE A 1 81 ? 8.702 -1.513 -6.041 1.00 82.44 81 ILE A O 1
ATOM 655 N N . ARG A 1 82 ? 9.590 -3.256 -7.138 1.00 86.50 82 ARG A N 1
ATOM 656 C CA . ARG A 1 82 ? 10.979 -2.847 -6.932 1.00 86.50 82 ARG A CA 1
ATOM 657 C C . ARG A 1 82 ? 11.490 -2.155 -8.188 1.00 86.50 82 ARG A C 1
ATOM 659 O O . ARG A 1 82 ? 11.600 -2.787 -9.234 1.00 86.50 82 ARG A O 1
ATOM 666 N N . SER A 1 83 ? 11.840 -0.876 -8.076 1.00 87.69 83 SER A N 1
ATOM 667 C CA . SER A 1 83 ? 12.408 -0.126 -9.197 1.00 87.69 8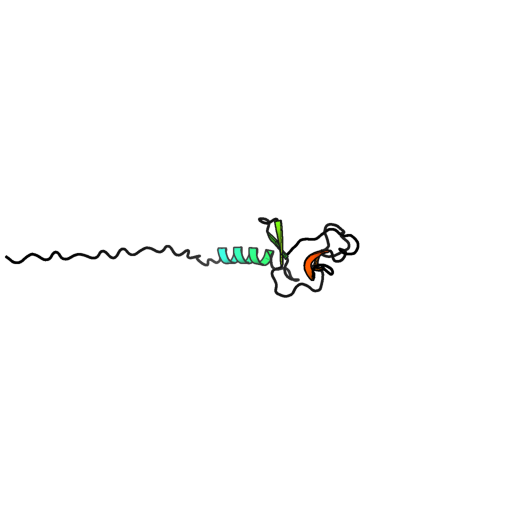3 SER A CA 1
ATOM 668 C C . SER A 1 83 ? 13.722 -0.753 -9.662 1.00 87.69 83 SER A C 1
ATOM 670 O O . SER A 1 83 ? 14.613 -1.006 -8.849 1.00 87.69 83 SER A O 1
ATOM 672 N N . ARG A 1 84 ? 13.867 -0.959 -10.976 1.00 87.94 84 ARG A N 1
ATOM 673 C CA . ARG A 1 84 ? 15.116 -1.438 -11.588 1.00 87.94 84 ARG A CA 1
ATOM 674 C C . ARG A 1 84 ? 16.240 -0.404 -11.485 1.00 87.94 84 ARG A C 1
ATOM 676 O O . ARG A 1 84 ? 17.389 -0.788 -11.304 1.00 87.94 84 ARG A O 1
ATOM 683 N N . THR A 1 85 ? 15.909 0.889 -11.547 1.00 90.62 85 THR A N 1
ATOM 684 C CA . THR A 1 85 ? 16.889 1.986 -11.521 1.00 90.62 85 THR A CA 1
ATOM 685 C C . THR A 1 85 ? 17.329 2.317 -10.100 1.00 90.62 85 THR A C 1
ATOM 687 O O . THR A 1 85 ? 18.515 2.272 -9.788 1.00 90.62 85 THR A O 1
ATOM 690 N N . THR A 1 86 ? 16.383 2.599 -9.200 1.00 91.31 86 THR A N 1
ATOM 691 C CA . THR A 1 86 ? 16.696 3.061 -7.835 1.00 91.31 86 THR A CA 1
ATOM 692 C C . THR A 1 86 ? 16.812 1.929 -6.819 1.00 91.31 86 THR A C 1
ATOM 694 O O . THR A 1 86 ? 17.208 2.171 -5.681 1.00 91.31 86 THR A O 1
ATOM 697 N N . ARG A 1 87 ? 16.437 0.694 -7.185 1.00 88.62 87 ARG A N 1
ATOM 698 C CA . ARG A 1 87 ? 16.354 -0.491 -6.304 1.00 88.62 87 ARG A CA 1
ATOM 699 C C . ARG A 1 87 ? 15.414 -0.347 -5.101 1.00 88.62 87 ARG A C 1
ATOM 701 O O . ARG A 1 87 ? 15.301 -1.306 -4.329 1.00 88.62 87 ARG A O 1
ATOM 708 N N . LYS A 1 88 ? 14.732 0.794 -4.955 1.00 90.31 88 LYS A N 1
ATOM 709 C CA . LYS A 1 88 ? 13.736 1.075 -3.915 1.00 90.31 88 LYS A CA 1
ATOM 710 C C . LYS A 1 88 ? 12.415 0.378 -4.230 1.00 90.31 88 LYS A C 1
ATOM 712 O O . LYS A 1 88 ? 12.124 0.069 -5.388 1.00 90.31 88 LYS A O 1
ATOM 717 N N . ARG A 1 89 ? 11.629 0.120 -3.188 1.00 87.50 89 ARG A N 1
ATOM 718 C CA . ARG A 1 89 ? 10.257 -0.378 -3.314 1.00 87.50 89 ARG A CA 1
ATOM 719 C C . ARG A 1 89 ? 9.298 0.804 -3.343 1.00 87.50 89 ARG A C 1
ATOM 721 O O . ARG A 1 89 ? 9.504 1.768 -2.613 1.00 87.50 89 ARG A O 1
ATOM 728 N N . PHE A 1 90 ? 8.281 0.714 -4.180 1.00 87.31 90 PHE A N 1
ATOM 729 C CA . PHE A 1 90 ? 7.179 1.665 -4.252 1.00 87.31 90 PHE A CA 1
ATOM 730 C C . PHE A 1 90 ? 5.892 0.898 -4.552 1.00 87.31 90 PHE A C 1
ATOM 732 O O . PHE A 1 90 ? 5.936 -0.232 -5.042 1.00 87.31 90 PHE A O 1
ATOM 739 N N . MET A 1 91 ? 4.747 1.482 -4.235 1.00 86.62 91 MET A N 1
ATOM 740 C CA . MET A 1 91 ? 3.454 0.911 -4.592 1.00 86.62 91 MET A CA 1
ATOM 741 C C . MET A 1 91 ? 3.107 1.361 -6.011 1.00 86.62 91 MET A C 1
ATOM 743 O O . MET A 1 91 ? 3.153 2.555 -6.288 1.00 86.62 91 MET A O 1
ATOM 747 N N . GLY A 1 92 ? 2.802 0.443 -6.922 1.00 87.75 92 GLY A N 1
ATOM 748 C CA . GLY A 1 92 ? 2.517 0.774 -8.317 1.00 87.75 92 GLY A CA 1
ATOM 749 C C . GLY A 1 92 ? 1.708 -0.298 -9.038 1.00 87.75 92 GLY A C 1
ATOM 750 O O . GLY A 1 92 ? 1.559 -1.414 -8.550 1.00 87.75 92 GLY A O 1
ATOM 751 N N . CYS A 1 93 ? 1.147 0.051 -10.192 1.00 89.44 93 CYS A N 1
ATOM 752 C CA . CYS A 1 93 ? 0.413 -0.896 -11.034 1.00 89.44 93 CYS A CA 1
ATOM 753 C C . CYS A 1 93 ? 1.349 -1.945 -11.655 1.00 89.44 93 CYS A C 1
ATOM 755 O O . CYS A 1 93 ? 2.434 -1.595 -12.111 1.00 89.44 93 CYS A O 1
ATOM 757 N N . SER A 1 94 ? 0.923 -3.203 -11.766 1.00 87.06 94 SER A N 1
ATOM 758 C CA . SER A 1 94 ? 1.657 -4.265 -12.472 1.00 87.06 94 SER A CA 1
ATOM 759 C C . SER A 1 94 ? 2.089 -3.858 -13.891 1.00 87.06 94 SER A C 1
ATOM 761 O O . SER A 1 94 ? 3.178 -4.222 -14.324 1.00 87.06 94 SER A O 1
ATOM 763 N N . ASN A 1 95 ? 1.291 -3.019 -14.559 1.00 89.31 95 ASN A N 1
ATOM 764 C CA . ASN A 1 95 ? 1.535 -2.473 -15.899 1.00 89.31 95 ASN A CA 1
ATOM 765 C C . ASN A 1 95 ? 2.309 -1.134 -15.893 1.00 89.31 95 ASN A C 1
ATOM 767 O O . ASN A 1 95 ? 2.222 -0.350 -16.839 1.00 89.31 95 ASN A O 1
ATOM 771 N N . PHE A 1 96 ? 3.013 -0.800 -14.804 1.00 87.75 96 PHE A N 1
ATOM 772 C CA . PHE A 1 96 ? 3.752 0.465 -14.669 1.00 87.75 96 PHE A CA 1
ATOM 773 C C . PHE A 1 96 ? 4.830 0.631 -15.751 1.00 87.75 96 PHE A C 1
ATOM 775 O O . PHE A 1 96 ? 5.022 1.726 -16.273 1.00 87.75 96 PHE A O 1
ATOM 782 N N . TYR A 1 97 ? 5.504 -0.458 -16.132 1.00 84.94 97 TYR A N 1
ATOM 783 C CA . TYR A 1 97 ? 6.517 -0.429 -17.194 1.00 84.94 97 TYR A CA 1
ATOM 784 C C . TYR A 1 97 ? 5.926 -0.238 -18.597 1.00 84.94 97 TYR A C 1
ATOM 786 O O . TYR A 1 97 ? 6.631 0.250 -19.474 1.00 84.94 97 TYR A O 1
ATOM 794 N N . ASP A 1 98 ? 4.640 -0.536 -18.777 1.00 87.44 98 ASP A N 1
ATOM 795 C CA . ASP A 1 98 ? 3.905 -0.386 -20.036 1.00 87.44 98 ASP A CA 1
ATOM 796 C C . ASP A 1 98 ? 3.161 0.962 -20.127 1.00 87.44 98 ASP A C 1
ATOM 798 O O . ASP A 1 98 ? 2.323 1.169 -21.003 1.00 87.44 98 ASP A O 1
ATOM 802 N N . GLY A 1 99 ? 3.457 1.903 -19.218 1.00 88.56 99 GLY A N 1
ATOM 803 C CA . GLY A 1 99 ? 2.990 3.293 -19.284 1.00 88.56 99 GLY A CA 1
ATOM 804 C C . GLY A 1 99 ? 1.915 3.688 -18.269 1.00 88.56 99 GLY A C 1
ATOM 805 O O . GLY A 1 99 ? 1.471 4.839 -18.278 1.00 88.56 99 GLY A O 1
ATOM 806 N N . CYS A 1 100 ? 1.500 2.790 -17.369 1.00 88.50 100 CYS A N 1
ATOM 807 C CA . CYS A 1 100 ? 0.585 3.153 -16.284 1.00 88.50 100 CYS A CA 1
ATOM 808 C C . CYS A 1 100 ? 1.278 4.084 -15.271 1.00 88.50 100 CYS A C 1
ATOM 810 O O . CYS A 1 100 ? 2.374 3.776 -14.806 1.00 88.50 100 CYS A O 1
ATOM 812 N N . LYS A 1 101 ? 0.638 5.197 -14.884 1.00 88.00 101 LYS A N 1
ATOM 813 C CA . LYS A 1 101 ? 1.250 6.224 -14.013 1.00 88.00 101 LYS A CA 1
ATOM 814 C C . LYS A 1 101 ? 0.941 6.040 -12.525 1.00 88.00 101 LYS A C 1
ATOM 816 O O . LYS A 1 101 ? 1.644 6.617 -11.694 1.00 88.00 101 LYS A O 1
ATOM 821 N N . ALA A 1 102 ? -0.026 5.184 -12.198 1.00 85.94 102 ALA A N 1
ATOM 822 C CA . ALA A 1 102 ? -0.412 4.823 -10.841 1.00 85.94 102 ALA A CA 1
ATOM 823 C C . ALA A 1 102 ? 0.791 4.313 -10.036 1.00 85.94 102 ALA A C 1
ATOM 825 O O . ALA A 1 102 ? 1.183 3.144 -10.131 1.00 85.94 102 ALA A O 1
ATOM 826 N N . SER A 1 103 ? 1.375 5.208 -9.241 1.00 86.06 103 SER A N 1
ATOM 827 C CA . SER A 1 103 ? 2.513 4.935 -8.374 1.00 86.06 103 SER A CA 1
ATOM 828 C C . SER A 1 103 ? 2.485 5.834 -7.136 1.00 86.06 103 SER A C 1
ATOM 830 O O . SER A 1 103 ? 2.063 6.985 -7.196 1.00 86.06 103 SER A O 1
ATOM 832 N N . SER A 1 104 ? 2.926 5.302 -5.998 1.00 83.81 104 SER A N 1
ATOM 833 C CA . SER A 1 104 ? 3.101 6.033 -4.744 1.00 83.81 104 SER A CA 1
ATOM 834 C C . SER A 1 104 ? 4.373 5.555 -4.045 1.00 83.81 104 SER A C 1
ATOM 836 O O . SER A 1 104 ? 4.590 4.342 -3.937 1.00 83.81 104 SER A O 1
ATOM 838 N N . PRO A 1 105 ? 5.215 6.470 -3.533 1.00 84.88 105 PRO A N 1
ATOM 839 C CA . PRO A 1 105 ? 6.317 6.095 -2.658 1.00 84.88 105 PRO A CA 1
ATOM 840 C C . PRO A 1 105 ? 5.779 5.452 -1.367 1.00 84.88 105 PRO A C 1
ATOM 842 O O . PRO A 1 105 ? 4.679 5.789 -0.919 1.00 84.88 105 PRO A O 1
ATOM 845 N N . LEU A 1 106 ? 6.554 4.510 -0.818 1.00 71.94 106 LEU A N 1
ATOM 846 C CA . LEU A 1 106 ? 6.353 3.912 0.508 1.00 71.94 106 LEU A CA 1
ATOM 847 C C . LEU A 1 106 ? 7.125 4.701 1.568 1.00 71.94 106 LEU A C 1
ATOM 849 O O . LEU A 1 106 ? 8.241 5.167 1.233 1.00 71.94 106 LEU A O 1
#

Sequence (106 aa):
MPRRKSKLKTVQIKKITARHIVKITKSRTEIFKKEIVQYLDSNGFLSWSSKEKKYLILGTNSPKKGLVQCPECKVGELMVIRSRTTRKRFMGCSNFYDGCKASSPL

Secondary structure (DSSP, 8-state):
-------------------------HHHHHHHHHHHHHT--TT---EEETTTTEEE--SSS--SS-SEE-TTTSSSEEEEEE-TTT--EEEEETTGGGT---EEE-

Foldseek 3Di:
DDDDDDDDDDDPDPDPPPDPDDDDDPVVVVVVVVVVVVQDDPQAGWDQDPPVRDTDGPDDDFDPAADAQDPQPSPWGWGWDQDPVPRATWIATPCVVVPGPGIGRD

pLDDT: mean 71.28, std 14.29, range [45.88, 91.31]